Protein AF-A0A2N5C3N3-F1 (afdb_monomer_lite)

Secondary structure (DSSP, 8-state):
--------------------EEEEEEE-SSS-EEEEEEEEEEES-TT--SB---SEE-TTTEEEEEE--GGGGGGGGG--EEEEEEEEETTTTEEEEEEEEE---BTTBSPPPEEEEEEES-TTS---EE--SSTTS-EE----TT-SEEEEEEEEE-SS-EEEEEEEEE--

Foldseek 3Di:
DDDDDPPPDPDDPPPDLQLKEKEKEWAQAPFKWFFFPVAKDKPDDPDQFPDAFDGIQDYRTRMT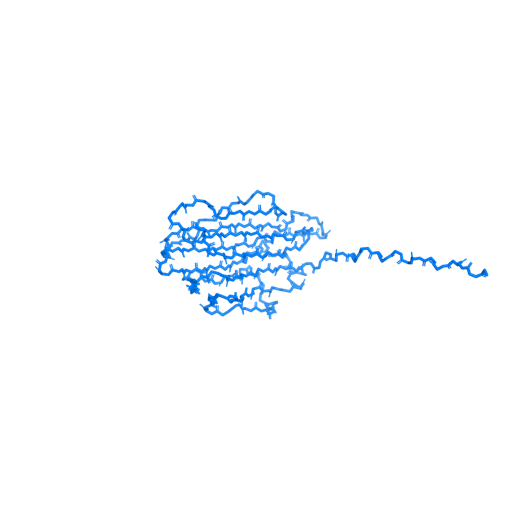MTIRGRPRQVPLPPWKIKIKTWIATPVLLKIKMKIKIQTRDDPLDDAWIAMWIFMDNCRPDDTPTHGQPDRQDKDWDDDDPSDQKTKIWHWDTDSNYIHIYIYIYGDD

Sequence (172 aa):
MDKDQEHGAVAPAALVDSGEIKLTFTNFSSYTFYRDVWGANQQAVLGNLKKSPGNTLEKHGGMQVLDLGQTAFAWFADGAIDVWMTWYCEELRLRLGAKISAPMQVIGIGPRPYWRASWDNLINQEPDWKSPGDPSTQFTFGDRASWKVKVKGKPESWHTALDLVIEITDAE

pLDDT: mean 79.75, std 18.46, range [35.03, 98.06]

Structure (mmCIF, N/CA/C/O backbone):
data_AF-A0A2N5C3N3-F1
#
_entry.id   AF-A0A2N5C3N3-F1
#
loop_
_atom_site.group_PDB
_atom_site.id
_atom_site.type_symbol
_atom_site.label_atom_id
_atom_site.label_alt_id
_atom_site.label_comp_id
_atom_site.label_asym_id
_atom_site.label_entity_id
_atom_site.label_seq_id
_atom_site.pdbx_PDB_ins_code
_atom_site.Cartn_x
_atom_site.Cartn_y
_atom_site.Cartn_z
_atom_site.occupancy
_atom_site.B_iso_or_equiv
_atom_site.auth_seq_id
_atom_site.auth_comp_id
_atom_site.auth_asym_id
_atom_site.auth_atom_id
_atom_site.pdbx_PDB_model_num
ATOM 1 N N . MET A 1 1 ? 53.315 -9.915 23.871 1.00 41.56 1 MET A N 1
ATOM 2 C CA . MET A 1 1 ? 53.092 -8.965 22.765 1.00 41.56 1 MET A CA 1
ATOM 3 C C . MET A 1 1 ? 52.568 -9.816 21.631 1.00 41.56 1 MET A C 1
ATOM 5 O O . MET A 1 1 ? 53.366 -10.426 20.946 1.00 41.56 1 MET A O 1
ATOM 9 N N . ASP A 1 2 ? 51.300 -10.187 21.542 1.00 40.03 2 ASP A N 1
ATOM 10 C CA . ASP A 1 2 ? 50.034 -9.490 21.775 1.00 40.03 2 ASP A CA 1
ATOM 11 C C . ASP A 1 2 ? 49.869 -8.193 20.974 1.00 40.03 2 ASP A C 1
ATOM 13 O O . ASP A 1 2 ? 50.669 -7.271 21.146 1.00 40.03 2 ASP A O 1
ATOM 17 N N . LYS A 1 3 ? 48.775 -8.190 20.196 1.00 40.31 3 LYS A N 1
ATOM 18 C CA . LYS A 1 3 ? 48.224 -7.183 19.270 1.00 40.31 3 LYS A CA 1
ATOM 19 C C . LYS A 1 3 ? 48.851 -7.106 17.873 1.00 40.31 3 LYS A C 1
ATOM 21 O O . LYS A 1 3 ? 49.953 -6.612 17.702 1.00 40.31 3 LYS A O 1
ATOM 26 N N . ASP A 1 4 ? 48.126 -7.632 16.883 1.00 42.75 4 ASP A N 1
ATOM 27 C CA . ASP A 1 4 ? 47.306 -6.779 16.009 1.00 42.75 4 ASP A CA 1
ATOM 28 C C . ASP A 1 4 ? 46.297 -7.635 15.229 1.00 42.75 4 ASP A C 1
ATOM 30 O O . ASP A 1 4 ? 46.593 -8.304 14.242 1.00 42.75 4 ASP A O 1
ATOM 34 N N . GLN A 1 5 ? 45.076 -7.644 15.758 1.00 41.00 5 GLN A N 1
ATOM 35 C CA . GLN A 1 5 ? 43.888 -8.182 15.121 1.00 41.00 5 GLN A CA 1
ATOM 36 C C . GLN A 1 5 ? 43.261 -7.012 14.358 1.00 41.00 5 GLN A C 1
ATOM 38 O O . GLN A 1 5 ? 42.491 -6.236 14.923 1.00 41.00 5 GLN A O 1
ATOM 43 N N . GLU A 1 6 ? 43.653 -6.825 13.097 1.00 38.69 6 GLU A N 1
ATOM 44 C CA . GLU A 1 6 ? 42.998 -5.848 12.231 1.00 38.69 6 GLU A CA 1
ATOM 45 C C . GLU A 1 6 ? 41.570 -6.317 11.956 1.00 38.69 6 GLU A C 1
ATOM 47 O O . GLU A 1 6 ? 41.312 -7.340 11.316 1.00 38.69 6 GLU A O 1
ATOM 52 N N . HIS A 1 7 ? 40.634 -5.550 12.504 1.00 38.59 7 HIS A N 1
ATOM 53 C CA . HIS A 1 7 ? 39.226 -5.598 12.178 1.00 38.59 7 HIS A CA 1
ATOM 54 C C . HIS A 1 7 ? 39.061 -5.427 10.667 1.00 38.59 7 HIS A C 1
ATOM 56 O O . HIS A 1 7 ? 39.122 -4.314 10.147 1.00 38.59 7 HIS A O 1
ATOM 62 N N . GLY A 1 8 ? 38.810 -6.535 9.970 1.00 35.03 8 GLY A N 1
ATOM 63 C CA . GLY A 1 8 ? 38.231 -6.500 8.637 1.00 35.03 8 GLY A CA 1
ATOM 64 C C . GLY A 1 8 ? 36.913 -5.744 8.723 1.00 35.03 8 GLY A C 1
ATOM 65 O O . GLY A 1 8 ? 35.919 -6.269 9.227 1.00 35.03 8 GLY A O 1
ATOM 66 N N . ALA A 1 9 ? 36.928 -4.486 8.288 1.00 37.44 9 ALA A N 1
ATOM 67 C CA . ALA A 1 9 ? 35.727 -3.713 8.059 1.00 37.44 9 ALA A CA 1
ATOM 68 C C . ALA A 1 9 ? 34.844 -4.533 7.117 1.00 37.44 9 ALA A C 1
ATOM 70 O O . ALA A 1 9 ? 35.211 -4.795 5.971 1.00 37.44 9 ALA A O 1
ATOM 71 N N . VAL A 1 10 ? 33.704 -4.994 7.628 1.00 37.06 10 VAL A N 1
ATOM 72 C CA . VAL A 1 10 ? 32.668 -5.607 6.806 1.00 37.06 10 VAL A CA 1
ATOM 73 C C . VAL A 1 10 ? 32.237 -4.516 5.838 1.00 37.06 10 VAL A C 1
ATOM 75 O O . VAL A 1 10 ? 31.621 -3.531 6.247 1.00 37.06 10 VAL A O 1
ATOM 78 N N . ALA A 1 11 ? 32.647 -4.642 4.576 1.00 36.06 11 ALA A N 1
ATOM 79 C CA . ALA A 1 11 ? 32.165 -3.776 3.516 1.00 36.06 11 ALA A CA 1
ATOM 80 C C . ALA A 1 11 ? 30.630 -3.759 3.599 1.00 36.06 11 ALA A C 1
ATOM 82 O O . ALA A 1 11 ? 30.038 -4.837 3.742 1.00 36.06 11 ALA A O 1
ATOM 83 N N . PRO A 1 12 ? 29.971 -2.586 3.558 1.00 39.62 12 PRO A N 1
ATOM 84 C CA . PRO A 1 12 ? 28.521 -2.554 3.464 1.00 39.62 12 PRO A CA 1
ATOM 85 C C . PRO A 1 12 ? 28.154 -3.410 2.258 1.00 39.62 12 PRO A C 1
ATOM 87 O O . PRO A 1 12 ? 28.715 -3.215 1.178 1.00 39.62 12 PRO A O 1
ATOM 90 N N . ALA A 1 13 ? 27.301 -4.415 2.477 1.00 41.41 13 ALA A N 1
ATOM 91 C CA . ALA A 1 13 ? 26.808 -5.269 1.413 1.00 41.41 13 ALA A CA 1
ATOM 92 C C . ALA A 1 13 ? 26.391 -4.352 0.265 1.00 41.41 13 ALA A C 1
ATOM 94 O O . ALA A 1 13 ? 25.531 -3.491 0.449 1.00 41.41 13 ALA A O 1
ATOM 95 N N . ALA A 1 14 ? 27.079 -4.461 -0.871 1.00 41.88 14 ALA A N 1
ATOM 96 C CA . ALA A 1 14 ? 26.712 -3.731 -2.065 1.00 41.88 14 ALA A CA 1
ATOM 97 C C . ALA A 1 14 ? 25.267 -4.135 -2.373 1.00 41.88 14 ALA A C 1
ATOM 99 O O . ALA A 1 14 ? 25.018 -5.267 -2.785 1.00 41.88 14 ALA A O 1
ATOM 100 N N . LEU A 1 15 ? 24.317 -3.254 -2.052 1.00 46.25 15 LEU A N 1
ATOM 101 C CA . LEU A 1 15 ? 22.905 -3.440 -2.346 1.00 46.25 15 LEU A CA 1
ATOM 102 C C . LEU A 1 15 ? 22.803 -3.482 -3.866 1.00 46.25 15 LEU A C 1
ATOM 104 O O . LEU A 1 15 ? 22.973 -2.469 -4.543 1.00 46.25 15 LEU A O 1
ATOM 108 N N . VAL A 1 16 ? 22.665 -4.694 -4.392 1.00 47.06 16 VAL A N 1
ATOM 109 C CA . VAL A 1 16 ? 22.615 -4.951 -5.825 1.00 47.06 16 VAL A CA 1
ATOM 110 C C . VAL A 1 16 ? 21.341 -4.316 -6.364 1.00 47.06 16 VAL A C 1
ATOM 112 O O . VAL A 1 16 ? 20.251 -4.589 -5.867 1.00 47.06 16 VAL A O 1
ATOM 115 N N . ASP A 1 17 ? 21.503 -3.494 -7.399 1.00 57.53 17 ASP A N 1
ATOM 116 C CA . ASP A 1 17 ? 20.449 -3.019 -8.291 1.00 57.53 17 ASP A CA 1
ATOM 117 C C . ASP A 1 17 ? 19.836 -4.237 -9.006 1.00 57.53 17 ASP A C 1
ATOM 119 O O . ASP A 1 17 ? 20.273 -4.651 -10.077 1.00 57.53 17 ASP A O 1
ATOM 123 N N . SER A 1 18 ? 18.931 -4.924 -8.310 1.00 64.12 18 SER A N 1
ATOM 124 C CA . SER A 1 18 ? 18.492 -6.279 -8.644 1.00 64.12 18 SER A CA 1
ATOM 125 C C . SER A 1 18 ? 17.328 -6.320 -9.631 1.00 64.12 18 SER A C 1
ATOM 127 O O . SER A 1 18 ? 16.934 -7.408 -10.049 1.00 64.12 18 SER A O 1
ATOM 129 N N . GLY A 1 19 ? 16.745 -5.169 -9.975 1.00 71.25 19 GLY A N 1
ATOM 130 C CA . GLY A 1 19 ? 15.473 -5.114 -10.687 1.00 71.25 19 GLY A CA 1
ATOM 131 C C . GLY A 1 19 ? 14.334 -5.770 -9.897 1.00 71.25 19 GLY A C 1
ATOM 132 O O . GLY A 1 19 ? 13.446 -6.385 -10.473 1.00 71.25 19 GLY A O 1
ATOM 133 N N . GLU A 1 20 ? 14.364 -5.754 -8.566 1.00 80.94 20 GLU A N 1
ATOM 134 C CA . GLU A 1 20 ? 13.264 -6.301 -7.773 1.00 80.94 20 GLU A CA 1
ATOM 135 C C . GLU A 1 20 ? 12.166 -5.248 -7.589 1.00 80.94 20 GLU A C 1
ATOM 137 O O . GLU A 1 20 ? 12.420 -4.147 -7.099 1.00 80.94 20 GLU A O 1
ATOM 142 N N . ILE A 1 21 ? 10.937 -5.591 -7.990 1.00 86.00 21 ILE A N 1
ATOM 143 C CA . ILE A 1 21 ? 9.730 -4.820 -7.681 1.00 86.00 21 ILE A CA 1
ATOM 144 C C . ILE A 1 21 ? 8.890 -5.624 -6.705 1.00 86.00 21 ILE A C 1
ATOM 146 O O . ILE A 1 21 ? 8.368 -6.695 -7.040 1.00 86.00 21 ILE A O 1
ATOM 150 N N . LYS A 1 22 ? 8.750 -5.082 -5.498 1.00 89.75 22 LYS A N 1
ATOM 151 C CA . LYS A 1 22 ? 8.099 -5.772 -4.396 1.00 89.75 22 LYS A CA 1
ATOM 152 C C . LYS A 1 22 ? 7.242 -4.822 -3.583 1.00 89.75 22 LYS A C 1
ATOM 154 O O . LYS A 1 22 ? 7.615 -3.689 -3.298 1.00 89.75 22 LYS A O 1
ATOM 159 N N . LEU A 1 23 ? 6.062 -5.308 -3.226 1.00 92.94 23 LEU A N 1
ATOM 160 C CA . LEU A 1 23 ? 5.083 -4.592 -2.431 1.00 92.94 23 LEU A CA 1
ATOM 161 C C . LEU A 1 23 ? 4.618 -5.487 -1.287 1.00 92.94 23 LEU A C 1
ATOM 163 O O . LEU A 1 23 ? 3.954 -6.503 -1.502 1.00 92.94 23 LEU A O 1
ATOM 167 N N . THR A 1 24 ? 4.946 -5.088 -0.067 1.00 95.62 24 THR A N 1
ATOM 168 C CA . THR A 1 24 ? 4.580 -5.784 1.164 1.00 95.62 24 THR A CA 1
ATOM 169 C C . THR A 1 24 ? 3.580 -4.947 1.945 1.00 95.62 24 THR A C 1
ATOM 171 O O . THR A 1 24 ? 3.819 -3.775 2.201 1.00 95.62 24 THR A O 1
ATOM 174 N N . PHE A 1 25 ? 2.473 -5.548 2.362 1.00 97.12 25 PHE A N 1
ATOM 175 C CA . PHE A 1 25 ? 1.579 -4.989 3.370 1.00 97.12 25 PHE A CA 1
ATOM 176 C C . PHE A 1 25 ? 1.723 -5.781 4.661 1.00 97.12 25 PHE A C 1
ATOM 178 O O . PHE A 1 25 ? 1.592 -7.007 4.644 1.00 97.12 25 PHE A O 1
ATOM 185 N N . THR A 1 26 ? 1.919 -5.074 5.768 1.00 98.00 26 THR A N 1
ATOM 186 C CA . THR A 1 26 ? 1.970 -5.641 7.115 1.00 98.00 26 THR A CA 1
ATOM 187 C C . THR A 1 26 ? 0.941 -4.943 7.989 1.00 98.00 26 THR A C 1
ATOM 189 O O . THR A 1 26 ? 0.947 -3.719 8.132 1.00 98.00 26 THR A O 1
ATOM 192 N N . ASN A 1 27 ? 0.042 -5.723 8.576 1.00 98.00 27 ASN A N 1
ATOM 193 C CA . ASN A 1 27 ? -1.070 -5.216 9.358 1.00 98.00 27 ASN A CA 1
ATOM 194 C C . ASN A 1 27 ? -0.912 -5.560 10.834 1.00 98.00 27 ASN A C 1
ATOM 196 O O . ASN A 1 27 ? -1.235 -6.662 11.263 1.00 98.00 27 ASN A O 1
ATOM 200 N N . PHE A 1 28 ? -0.452 -4.591 11.615 1.00 97.88 28 PHE A N 1
ATOM 201 C CA . PHE A 1 28 ? -0.371 -4.668 13.071 1.00 97.88 28 PHE A CA 1
ATOM 202 C C . PHE A 1 28 ? -1.630 -4.140 13.768 1.00 97.88 28 PHE A C 1
ATOM 204 O O . PHE A 1 28 ? -1.715 -4.223 14.991 1.00 97.88 28 PHE A O 1
ATOM 211 N N . SER A 1 29 ? -2.593 -3.593 13.021 1.00 97.25 29 SER A N 1
ATOM 212 C CA . SER A 1 29 ? -3.836 -3.070 13.587 1.00 97.25 29 SER A CA 1
ATOM 213 C C . SER A 1 29 ? -4.777 -4.179 14.056 1.00 97.25 29 SER A C 1
ATOM 215 O O . SER A 1 29 ? -4.603 -5.364 13.746 1.00 97.25 29 SER A O 1
ATOM 217 N N . SER A 1 30 ? -5.810 -3.769 14.782 1.00 97.12 30 SER A N 1
ATOM 218 C CA . SER A 1 30 ? -6.909 -4.614 15.248 1.00 97.12 30 SER A CA 1
ATOM 219 C C . SER A 1 30 ? -7.941 -4.971 14.167 1.00 97.12 30 SER A C 1
ATOM 221 O O . SER A 1 30 ? -8.826 -5.795 14.415 1.00 97.12 30 SER A O 1
ATOM 223 N N . TYR A 1 31 ? -7.809 -4.417 12.959 1.00 96.88 31 TYR A N 1
ATOM 224 C CA . TYR A 1 31 ? -8.782 -4.557 11.876 1.00 96.88 31 TYR A CA 1
ATOM 225 C C . TYR A 1 31 ? -8.305 -5.525 10.806 1.00 96.88 31 TYR A C 1
ATOM 227 O O . TYR A 1 31 ? -7.137 -5.528 10.431 1.00 96.88 31 TYR A O 1
ATOM 235 N N . THR A 1 32 ? -9.221 -6.334 10.280 1.00 97.56 32 THR A N 1
ATOM 236 C CA . THR A 1 32 ? -8.934 -7.179 9.114 1.00 97.56 32 THR A CA 1
ATOM 237 C C . THR A 1 32 ? -9.244 -6.402 7.844 1.00 97.56 32 THR A C 1
ATOM 239 O O . THR A 1 32 ? -10.257 -5.701 7.770 1.00 97.56 32 THR A O 1
ATOM 242 N N . PHE A 1 33 ? -8.377 -6.535 6.844 1.00 96.50 33 PHE A N 1
ATOM 243 C CA . PHE A 1 33 ? -8.609 -5.963 5.528 1.00 96.50 33 PHE A CA 1
ATOM 244 C C . PHE A 1 33 ? -8.798 -7.076 4.506 1.00 96.50 33 PHE A C 1
ATOM 246 O O . PHE A 1 33 ? -8.066 -8.066 4.491 1.00 96.50 33 PHE A O 1
ATOM 253 N N . TYR A 1 34 ? -9.758 -6.885 3.615 1.00 95.19 34 TYR A N 1
ATOM 254 C CA . TYR A 1 34 ? -10.044 -7.788 2.512 1.00 95.19 34 TYR A CA 1
ATOM 255 C C . TYR A 1 34 ? -9.583 -7.158 1.213 1.00 95.19 34 TYR A C 1
ATOM 257 O O . TYR A 1 34 ? -9.561 -5.937 1.076 1.00 95.19 34 TYR A O 1
ATOM 265 N N . ARG A 1 35 ? -9.188 -7.977 0.250 1.00 91.00 35 ARG A N 1
ATOM 266 C CA . ARG A 1 35 ? -8.834 -7.485 -1.077 1.00 91.00 35 ARG A CA 1
ATOM 267 C C . ARG A 1 35 ? -10.026 -6.743 -1.696 1.00 91.00 35 ARG A C 1
ATOM 269 O O . ARG A 1 35 ? -11.128 -7.283 -1.732 1.00 91.00 35 ARG A O 1
ATOM 276 N N . ASP A 1 36 ? -9.789 -5.522 -2.169 1.00 85.25 36 ASP A N 1
ATOM 277 C CA . ASP A 1 36 ? -10.811 -4.699 -2.835 1.00 85.25 36 ASP A CA 1
ATOM 278 C C . ASP A 1 36 ? -11.143 -5.242 -4.244 1.00 85.25 36 ASP A C 1
ATOM 280 O O . ASP A 1 36 ? -10.421 -6.083 -4.783 1.00 85.25 36 ASP A O 1
ATOM 284 N N . VAL A 1 37 ? -12.215 -4.752 -4.875 1.00 81.06 37 VAL A N 1
ATOM 285 C CA . VAL A 1 37 ? -12.630 -5.122 -6.244 1.00 81.06 37 VAL A CA 1
ATOM 286 C C . VAL A 1 37 ? -11.598 -4.727 -7.305 1.00 81.06 37 VAL A C 1
ATOM 288 O O . VAL A 1 37 ? -11.475 -5.407 -8.321 1.00 81.06 37 VAL A O 1
ATOM 291 N N . TRP A 1 38 ? -10.808 -3.678 -7.049 1.00 79.44 38 TRP A N 1
ATOM 292 C CA . TRP A 1 38 ? -9.637 -3.314 -7.862 1.00 79.44 38 TRP A CA 1
ATOM 293 C C . TRP A 1 38 ? -8.416 -4.198 -7.595 1.00 79.44 38 TRP A C 1
ATOM 295 O O . TRP A 1 38 ? -7.444 -4.165 -8.355 1.00 79.44 38 TRP A O 1
ATOM 305 N N . GLY A 1 39 ? -8.501 -4.999 -6.533 1.00 72.50 39 GLY A N 1
ATOM 306 C CA . GLY A 1 39 ? -7.644 -6.107 -6.168 1.00 72.50 39 GLY A CA 1
ATOM 307 C C . GLY A 1 39 ? -6.159 -5.887 -6.395 1.00 72.50 39 GLY A C 1
ATOM 308 O O . GLY A 1 39 ? -5.583 -4.864 -6.012 1.00 72.50 39 GLY A O 1
ATOM 309 N N . ALA A 1 40 ? -5.554 -6.916 -6.979 1.00 69.81 40 ALA A N 1
ATOM 310 C CA . ALA A 1 40 ? -4.183 -6.922 -7.442 1.00 69.81 40 ALA A CA 1
ATOM 311 C C . ALA A 1 40 ? -4.192 -6.846 -8.967 1.00 69.81 40 ALA A C 1
ATOM 313 O O . ALA A 1 40 ? -4.848 -7.674 -9.600 1.00 69.81 40 ALA A O 1
ATOM 314 N N . ASN A 1 41 ? -3.449 -5.919 -9.562 1.00 70.06 41 ASN A N 1
ATOM 315 C CA . ASN A 1 41 ? -3.212 -5.934 -11.003 1.00 70.06 41 ASN A CA 1
ATOM 316 C C . ASN A 1 41 ? -1.714 -5.898 -11.283 1.00 70.06 41 ASN A C 1
ATOM 318 O O . ASN A 1 41 ? -0.921 -5.345 -10.516 1.00 70.06 41 ASN A O 1
ATOM 322 N N . GLN A 1 42 ? -1.373 -6.540 -12.389 1.00 64.50 42 GLN A N 1
ATOM 323 C CA . GLN A 1 42 ? -0.045 -6.716 -12.934 1.00 64.50 42 GLN A CA 1
ATOM 324 C C . GLN A 1 42 ? -0.185 -6.452 -14.434 1.00 64.50 42 GLN A C 1
ATOM 326 O O . GLN A 1 42 ? -0.403 -7.375 -15.223 1.00 64.50 42 GLN A O 1
ATOM 331 N N . GLN A 1 43 ? -0.159 -5.183 -14.839 1.00 58.91 43 GLN A N 1
ATOM 332 C CA . GLN A 1 43 ? -0.142 -4.864 -16.262 1.00 58.91 43 GLN A CA 1
ATOM 333 C C . GLN A 1 43 ? 1.275 -5.123 -16.782 1.00 58.91 43 GLN A C 1
ATOM 335 O O . GLN A 1 43 ? 2.176 -4.338 -16.512 1.00 58.91 43 GLN A O 1
ATOM 340 N N . ALA A 1 44 ? 1.420 -6.245 -17.504 1.00 47.75 44 ALA A N 1
ATOM 341 C CA . ALA A 1 44 ? 2.636 -6.786 -18.129 1.00 47.75 44 ALA A CA 1
ATOM 342 C C . ALA A 1 44 ? 3.731 -7.155 -17.105 1.00 47.75 44 ALA A C 1
ATOM 344 O O . ALA A 1 44 ? 4.266 -6.320 -16.398 1.00 47.75 44 ALA A O 1
ATOM 345 N N . VAL A 1 45 ? 4.088 -8.418 -16.892 1.00 49.47 45 VAL A N 1
ATOM 346 C CA . VAL A 1 45 ? 4.710 -9.325 -17.860 1.00 49.47 45 VAL A CA 1
ATOM 347 C C . VAL A 1 45 ? 4.240 -10.750 -17.555 1.00 49.47 45 VAL A C 1
ATOM 349 O O . VAL A 1 45 ? 4.377 -11.232 -16.429 1.00 49.47 45 VAL A O 1
ATOM 352 N N . LEU A 1 46 ? 3.690 -11.428 -18.566 1.00 46.75 46 LEU A N 1
ATOM 353 C CA . LEU A 1 46 ? 3.377 -12.860 -18.548 1.00 46.75 46 LEU A CA 1
ATOM 354 C C . LEU A 1 46 ? 4.627 -13.662 -18.127 1.00 46.75 46 LEU A C 1
ATOM 356 O O . LEU A 1 46 ? 5.485 -13.932 -18.960 1.00 46.75 46 LEU A O 1
ATOM 360 N N . GLY A 1 47 ? 4.739 -14.043 -16.848 1.00 51.56 47 GLY A N 1
ATOM 361 C CA . GLY A 1 47 ? 5.648 -15.118 -16.422 1.00 51.56 47 GLY A CA 1
ATOM 362 C C . GLY A 1 47 ? 6.495 -14.923 -15.159 1.00 51.56 47 GLY A C 1
ATOM 363 O O . GLY A 1 47 ? 7.046 -15.914 -14.696 1.00 51.56 47 GLY A O 1
ATOM 364 N N . ASN A 1 48 ? 6.592 -13.726 -14.563 1.00 61.66 48 ASN A N 1
ATOM 365 C CA . ASN A 1 48 ? 7.592 -13.476 -13.499 1.00 61.66 48 ASN A CA 1
ATOM 366 C C . ASN A 1 48 ? 7.033 -13.280 -12.079 1.00 61.66 48 ASN A C 1
ATOM 368 O O . ASN A 1 48 ? 7.774 -12.940 -11.163 1.00 61.66 48 ASN A O 1
ATOM 372 N N . LEU A 1 49 ? 5.745 -13.535 -11.848 1.00 69.62 49 LEU A N 1
ATOM 373 C CA . LEU A 1 49 ? 5.167 -13.436 -10.509 1.00 69.62 49 LEU A CA 1
ATOM 374 C C . LEU A 1 49 ? 5.763 -14.500 -9.572 1.00 69.62 49 LEU A C 1
ATOM 376 O O . LEU A 1 49 ? 5.405 -15.675 -9.650 1.00 69.62 49 LEU A O 1
ATOM 380 N N . LYS A 1 50 ? 6.633 -14.085 -8.648 1.00 75.56 50 LYS A N 1
ATOM 381 C CA . LYS A 1 50 ? 7.174 -14.964 -7.603 1.00 75.56 50 LYS A CA 1
ATOM 382 C C . LYS A 1 50 ? 6.150 -15.224 -6.510 1.00 75.56 50 LYS A C 1
ATOM 384 O O . LYS A 1 50 ? 6.058 -16.338 -5.996 1.00 75.56 50 LYS A O 1
ATOM 389 N N . LYS A 1 51 ? 5.381 -14.196 -6.140 1.00 80.62 51 LYS A N 1
ATOM 390 C CA . LYS A 1 51 ? 4.370 -14.300 -5.088 1.00 80.62 51 LYS A CA 1
ATOM 391 C C . LYS A 1 51 ? 3.188 -13.384 -5.363 1.00 80.62 51 LYS A C 1
ATOM 393 O O . LYS A 1 51 ? 3.343 -12.172 -5.482 1.00 80.62 51 LYS A O 1
ATOM 398 N N . SER A 1 52 ? 2.002 -13.985 -5.416 1.00 81.88 52 SER A N 1
ATOM 399 C CA . SER A 1 52 ? 0.734 -13.266 -5.329 1.00 81.88 52 SER A CA 1
ATOM 400 C C . SER A 1 52 ? 0.281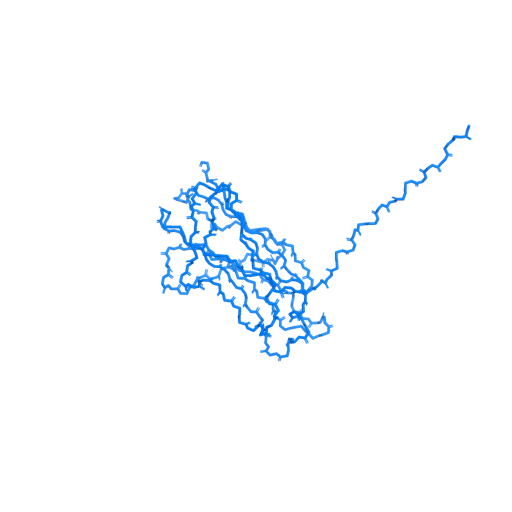 -13.234 -3.872 1.00 81.88 52 SER A C 1
ATOM 402 O O . SER A 1 52 ? 0.339 -14.272 -3.206 1.00 81.88 52 SER A O 1
ATOM 404 N N . PRO A 1 53 ? -0.256 -12.115 -3.377 1.00 85.56 53 PRO A N 1
ATOM 405 C CA . PRO A 1 53 ? -0.893 -12.110 -2.072 1.00 85.56 53 PRO A CA 1
ATOM 406 C C . PRO A 1 53 ? -2.210 -12.899 -2.100 1.00 85.56 53 PRO A C 1
ATOM 408 O O . PRO A 1 53 ? -2.754 -13.201 -3.173 1.00 85.56 53 PRO A O 1
ATOM 411 N N . GLY A 1 54 ? -2.741 -13.202 -0.917 1.00 89.06 54 GLY A N 1
ATOM 412 C CA . GLY A 1 54 ? -4.066 -13.793 -0.706 1.00 89.06 54 GLY A CA 1
ATOM 413 C C . GLY A 1 54 ? -5.188 -12.753 -0.596 1.00 89.06 54 GLY A C 1
ATOM 414 O O . GLY A 1 54 ? -4.964 -11.553 -0.752 1.00 89.06 54 GLY A O 1
ATOM 415 N N . ASN A 1 55 ? -6.408 -13.211 -0.315 1.00 93.06 55 ASN A N 1
ATOM 416 C CA . ASN A 1 55 ? -7.603 -12.352 -0.281 1.00 93.06 55 ASN A CA 1
ATOM 417 C C . ASN A 1 55 ? -7.781 -11.564 1.024 1.00 93.06 55 ASN A C 1
ATOM 419 O O . ASN A 1 55 ? -8.608 -10.656 1.066 1.00 93.06 55 ASN A O 1
ATOM 423 N N . THR A 1 56 ? -7.004 -11.884 2.058 1.00 96.00 56 THR A N 1
ATOM 424 C CA . THR A 1 56 ? -7.139 -11.285 3.387 1.00 96.00 56 THR A CA 1
ATOM 425 C C . THR A 1 56 ? -5.781 -10.847 3.916 1.00 96.00 56 THR A C 1
ATOM 427 O O . THR A 1 56 ? -4.787 -11.571 3.813 1.00 96.00 56 THR A O 1
ATOM 430 N N . LEU A 1 57 ? -5.749 -9.658 4.503 1.00 96.69 57 LEU A N 1
ATOM 431 C CA . LEU A 1 57 ? -4.651 -9.133 5.294 1.00 96.69 57 LEU A CA 1
ATOM 432 C C . LEU A 1 57 ? -5.095 -9.146 6.761 1.00 96.69 57 LEU A C 1
ATOM 434 O O . LEU A 1 57 ? -5.771 -8.232 7.243 1.00 96.69 57 LEU A O 1
ATOM 438 N N . GLU A 1 58 ? -4.748 -10.242 7.434 1.00 98.06 58 GLU A N 1
ATOM 439 C CA . GLU A 1 58 ? -5.149 -10.528 8.813 1.00 98.06 58 GLU A CA 1
ATOM 440 C C . GLU A 1 58 ? -4.669 -9.447 9.788 1.00 98.06 58 GLU A C 1
ATOM 442 O O . GLU A 1 58 ? -3.602 -8.855 9.619 1.00 98.06 58 GLU A O 1
ATOM 447 N N . LYS A 1 59 ? -5.466 -9.198 10.825 1.00 97.25 59 LYS A N 1
ATOM 448 C CA . LYS A 1 59 ? -5.104 -8.318 11.944 1.00 97.25 59 LYS A CA 1
ATOM 449 C C . LYS A 1 59 ? -3.952 -8.884 12.783 1.00 97.25 59 LYS A C 1
ATOM 451 O O . LYS A 1 59 ? -3.660 -10.077 12.723 1.00 97.25 59 LYS A O 1
ATOM 456 N N . HIS A 1 60 ? -3.341 -8.042 13.617 1.00 96.12 60 HIS A N 1
ATOM 457 C CA . HIS A 1 60 ? -2.328 -8.433 14.613 1.00 96.12 60 HIS A CA 1
ATOM 458 C C . HIS A 1 60 ? -1.083 -9.156 14.058 1.00 96.12 60 HIS A C 1
ATOM 460 O O . HIS A 1 60 ? -0.526 -10.042 14.702 1.00 96.12 60 HIS A O 1
ATOM 466 N N . GLY A 1 61 ? -0.619 -8.755 12.877 1.00 92.44 61 GLY A N 1
ATOM 467 C CA . GLY A 1 61 ? 0.631 -9.218 12.272 1.00 92.44 61 GLY A CA 1
ATOM 468 C C . GLY A 1 61 ? 0.465 -9.934 10.933 1.00 92.44 61 GLY A C 1
ATOM 469 O O . GLY A 1 61 ? 1.420 -10.554 10.466 1.00 92.44 61 GLY A O 1
ATOM 470 N N . GLY A 1 62 ? -0.711 -9.871 10.299 1.00 95.88 62 GLY A N 1
ATOM 471 C CA . GLY A 1 62 ? -0.888 -10.411 8.954 1.00 95.88 62 GLY A CA 1
ATOM 472 C C . GLY A 1 62 ? 0.039 -9.723 7.954 1.00 95.88 62 GLY A C 1
ATOM 473 O O . GLY A 1 62 ? 0.214 -8.505 7.985 1.00 95.88 62 GLY A O 1
ATOM 474 N N . MET A 1 63 ? 0.627 -10.510 7.052 1.00 97.25 63 MET A N 1
ATOM 475 C CA . MET A 1 63 ? 1.551 -10.020 6.032 1.00 97.25 63 MET A CA 1
ATOM 476 C C . MET A 1 63 ? 1.170 -10.566 4.660 1.00 97.25 63 MET A C 1
ATOM 478 O O . MET A 1 63 ? 0.973 -11.770 4.486 1.00 97.25 63 MET A O 1
ATOM 482 N N . GLN A 1 64 ? 1.111 -9.680 3.671 1.00 95.69 64 GLN A N 1
ATOM 483 C CA . GLN A 1 64 ? 0.812 -10.016 2.285 1.00 95.69 64 GLN A CA 1
ATOM 484 C C . GLN A 1 64 ? 1.848 -9.383 1.366 1.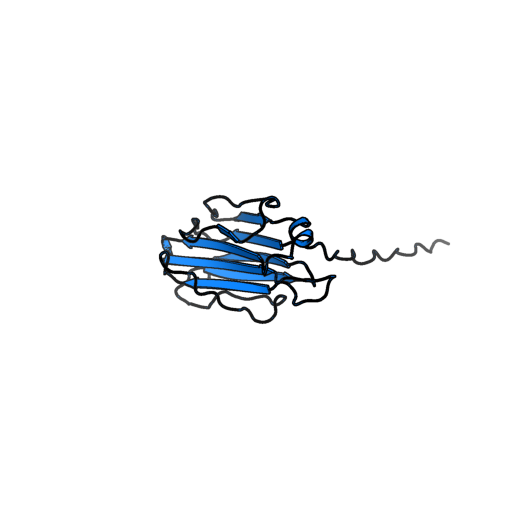00 95.69 64 GLN A C 1
ATOM 486 O O . GLN A 1 64 ? 2.203 -8.221 1.531 1.00 95.69 64 GLN A O 1
ATOM 491 N N . VAL A 1 65 ? 2.346 -10.162 0.407 1.00 92.38 65 VAL A N 1
ATOM 492 C CA . VAL A 1 65 ? 3.451 -9.756 -0.469 1.00 92.38 65 VAL A CA 1
ATOM 493 C C . VAL A 1 65 ? 3.051 -9.978 -1.916 1.00 92.38 65 VAL A C 1
ATOM 495 O O . VAL A 1 65 ? 2.582 -11.061 -2.270 1.00 92.38 65 VAL A O 1
ATOM 498 N N . LEU A 1 66 ? 3.275 -8.955 -2.729 1.00 89.06 66 LEU A N 1
ATOM 499 C CA . LEU A 1 66 ? 3.270 -9.005 -4.179 1.00 89.06 66 LEU A CA 1
ATOM 500 C C . LEU A 1 66 ? 4.712 -8.827 -4.662 1.00 89.06 66 LEU A C 1
ATOM 502 O O . LEU A 1 66 ? 5.310 -7.782 -4.426 1.00 89.06 66 LEU A O 1
ATOM 506 N N . ASP A 1 67 ? 5.269 -9.859 -5.289 1.00 87.38 67 ASP A N 1
ATOM 507 C CA . ASP A 1 67 ? 6.678 -9.917 -5.701 1.00 87.38 67 ASP A CA 1
ATOM 508 C C . ASP A 1 67 ? 6.774 -10.345 -7.171 1.00 87.38 67 ASP A C 1
ATOM 510 O O . ASP A 1 67 ? 6.369 -11.458 -7.527 1.00 87.38 67 ASP A O 1
ATOM 514 N N . LEU A 1 68 ? 7.296 -9.451 -8.016 1.00 78.31 68 LEU A N 1
ATOM 515 C CA . LEU A 1 68 ? 7.517 -9.690 -9.446 1.00 78.31 68 LEU A CA 1
ATOM 516 C C . LEU A 1 68 ? 8.903 -10.266 -9.784 1.00 78.31 68 LEU A C 1
ATOM 518 O O . LEU A 1 68 ? 9.184 -10.550 -10.949 1.00 78.31 68 LEU A O 1
ATOM 522 N N . GLY A 1 69 ? 9.786 -10.426 -8.801 1.00 70.88 69 GLY A N 1
ATOM 523 C CA . GLY A 1 69 ? 11.146 -10.904 -9.007 1.00 70.88 69 GLY A CA 1
ATOM 524 C C . GLY A 1 69 ? 12.035 -9.997 -9.867 1.00 70.88 69 GLY A C 1
ATOM 525 O O . GLY A 1 69 ? 11.635 -8.937 -10.331 1.00 70.88 69 GLY A O 1
ATOM 526 N N . GLN A 1 70 ? 13.274 -10.454 -10.077 1.00 62.97 70 GLN A N 1
ATOM 527 C CA . GLN A 1 70 ? 14.341 -9.713 -10.772 1.00 62.97 70 GLN A CA 1
ATOM 528 C C . GLN A 1 70 ? 14.187 -9.712 -12.305 1.00 62.97 70 GLN A C 1
ATOM 530 O O . GLN A 1 70 ? 14.686 -8.838 -13.008 1.00 62.97 70 GLN A O 1
ATOM 535 N N . THR A 1 71 ? 13.502 -10.715 -12.861 1.00 55.84 71 THR A N 1
ATOM 536 C CA . THR A 1 71 ? 13.475 -10.967 -14.313 1.00 55.84 71 THR A CA 1
ATOM 537 C C . THR A 1 71 ? 12.456 -10.109 -15.065 1.00 55.84 71 THR A C 1
ATOM 539 O O . THR A 1 71 ? 12.415 -10.149 -16.295 1.00 55.84 71 THR A O 1
ATOM 542 N N . ALA A 1 72 ? 11.668 -9.292 -14.356 1.00 54.28 72 ALA A N 1
ATOM 543 C CA . ALA A 1 72 ? 10.764 -8.320 -14.968 1.00 54.28 72 ALA A CA 1
ATOM 544 C C . ALA A 1 72 ? 11.508 -7.318 -15.879 1.00 54.28 72 ALA A C 1
ATOM 546 O O . ALA A 1 72 ? 10.920 -6.805 -16.827 1.00 54.28 72 ALA A O 1
ATOM 547 N N . PHE A 1 73 ? 12.815 -7.111 -15.657 1.00 55.38 73 PHE A N 1
ATOM 548 C CA . PHE A 1 73 ? 13.609 -6.082 -16.334 1.00 55.38 73 PHE A CA 1
ATOM 549 C C . PHE A 1 73 ? 14.165 -6.461 -17.706 1.00 55.38 73 PHE A C 1
ATOM 551 O O . PHE A 1 73 ? 14.475 -5.577 -18.501 1.00 55.38 73 PHE A O 1
ATOM 558 N N . ALA A 1 74 ? 14.249 -7.751 -18.040 1.00 52.53 74 ALA A N 1
ATOM 559 C CA . ALA A 1 74 ? 14.807 -8.176 -19.328 1.00 52.53 74 ALA A CA 1
ATOM 560 C C . ALA A 1 74 ? 13.883 -7.882 -20.535 1.00 52.53 74 ALA A C 1
ATOM 562 O O . ALA A 1 74 ? 14.293 -8.086 -21.675 1.00 52.53 74 ALA A O 1
ATOM 563 N N . TRP A 1 75 ? 12.656 -7.397 -20.300 1.00 48.81 75 TRP A N 1
ATOM 564 C CA . TRP A 1 75 ? 11.577 -7.353 -21.297 1.00 48.81 75 TRP A CA 1
ATOM 565 C C . TRP A 1 75 ? 10.931 -5.973 -21.473 1.00 48.81 75 TRP A C 1
ATOM 567 O O . TRP A 1 75 ? 9.874 -5.885 -22.088 1.00 48.81 75 TRP A O 1
ATOM 577 N N . PHE A 1 76 ? 11.539 -4.889 -20.975 1.00 53.44 76 PHE A N 1
ATOM 578 C CA . PHE A 1 76 ? 10.960 -3.531 -20.978 1.00 53.44 76 PHE A CA 1
ATOM 579 C C . PHE A 1 76 ? 10.677 -2.905 -22.363 1.00 53.44 76 PHE A C 1
ATOM 581 O O . PHE A 1 76 ? 10.460 -1.707 -22.446 1.00 53.44 76 PHE A O 1
ATOM 588 N N . ALA A 1 77 ? 10.621 -3.673 -23.450 1.00 50.56 77 ALA A N 1
ATOM 589 C CA . ALA A 1 77 ? 10.301 -3.180 -24.787 1.00 50.56 77 ALA A CA 1
ATOM 590 C C . ALA A 1 77 ? 8.841 -2.695 -24.964 1.00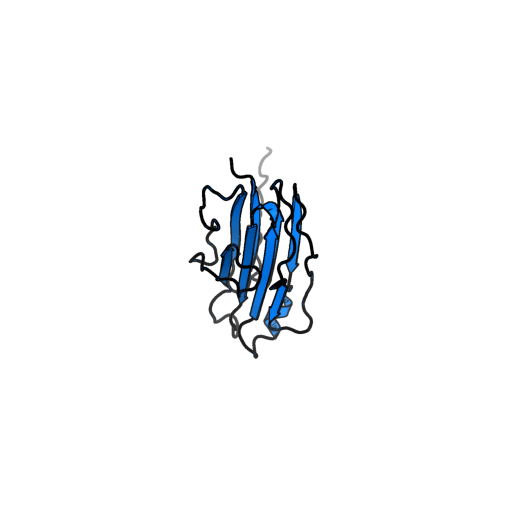 50.56 77 ALA A C 1
ATOM 592 O O . ALA A 1 77 ? 8.597 -1.902 -25.870 1.00 50.56 77 ALA A O 1
ATOM 593 N N . ASP A 1 78 ? 7.895 -3.108 -24.104 1.00 54.09 78 ASP A N 1
ATOM 594 C CA . ASP A 1 78 ? 6.445 -2.914 -24.332 1.00 54.09 78 ASP A CA 1
ATOM 595 C C . ASP A 1 78 ? 5.763 -1.828 -23.464 1.00 54.09 78 ASP A C 1
ATOM 597 O O . ASP A 1 78 ? 4.550 -1.634 -23.557 1.00 54.09 78 ASP A O 1
ATOM 601 N N . GLY A 1 79 ? 6.512 -1.071 -22.650 1.00 61.16 79 GLY A N 1
ATOM 602 C CA . GLY A 1 79 ? 5.987 0.075 -21.887 1.00 61.16 79 GLY A CA 1
ATOM 603 C C . GLY A 1 79 ? 6.242 0.025 -20.378 1.00 61.16 79 GLY A C 1
ATOM 604 O O . GLY A 1 79 ? 6.982 -0.819 -19.879 1.00 61.16 79 GLY A O 1
ATOM 605 N N . ALA A 1 80 ? 5.670 0.988 -19.643 1.00 67.38 80 ALA A N 1
ATOM 606 C CA . ALA A 1 80 ? 5.781 1.043 -18.185 1.00 67.38 80 ALA A CA 1
ATOM 607 C C . ALA A 1 80 ? 4.975 -0.091 -17.534 1.00 67.38 80 ALA A C 1
ATOM 609 O O . ALA A 1 80 ? 3.825 -0.325 -17.904 1.00 67.38 80 ALA A O 1
ATOM 610 N N . ILE A 1 81 ? 5.571 -0.753 -16.546 1.00 77.31 81 ILE A N 1
ATOM 611 C CA . ILE A 1 81 ? 4.924 -1.800 -15.759 1.00 77.31 81 ILE A CA 1
ATOM 612 C C . ILE A 1 81 ? 4.247 -1.157 -14.558 1.00 77.31 81 ILE A C 1
ATOM 614 O O . ILE A 1 81 ? 4.883 -0.439 -13.785 1.00 77.31 81 ILE A O 1
ATOM 618 N N . ASP A 1 82 ? 2.968 -1.469 -14.384 1.00 83.19 82 ASP A N 1
ATOM 619 C CA . ASP A 1 82 ? 2.179 -1.038 -13.241 1.00 83.19 82 ASP A CA 1
ATOM 620 C C . ASP A 1 82 ? 1.751 -2.246 -12.408 1.00 83.19 82 ASP A C 1
ATOM 622 O O . ASP A 1 82 ? 1.125 -3.193 -12.894 1.00 83.19 82 ASP A O 1
ATOM 626 N N . VAL A 1 83 ? 2.062 -2.174 -11.118 1.00 86.38 83 VAL A N 1
ATOM 627 C CA . VAL A 1 83 ? 1.766 -3.208 -10.130 1.00 86.38 83 VAL A CA 1
ATOM 628 C C . VAL A 1 83 ? 1.057 -2.557 -8.973 1.00 86.38 83 VAL A C 1
ATOM 630 O O . VAL A 1 83 ? 1.572 -1.598 -8.405 1.00 86.38 83 VAL A O 1
ATOM 633 N N . TRP A 1 84 ? -0.101 -3.067 -8.578 1.00 90.44 84 TRP A N 1
ATOM 634 C CA . TRP A 1 84 ? -0.783 -2.513 -7.415 1.00 90.44 84 TRP A CA 1
ATOM 635 C C . TRP A 1 84 ? -1.496 -3.551 -6.576 1.00 90.44 84 TRP A C 1
ATOM 637 O O . TRP A 1 84 ? -1.817 -4.649 -7.031 1.00 90.44 84 TRP A O 1
ATOM 647 N N . MET A 1 85 ? -1.745 -3.158 -5.331 1.00 91.56 85 MET A N 1
ATOM 648 C CA . MET A 1 85 ? -2.563 -3.877 -4.369 1.00 91.56 85 MET A CA 1
ATOM 649 C C . MET A 1 85 ? -3.509 -2.907 -3.685 1.00 91.56 85 MET A C 1
ATOM 651 O O . MET A 1 85 ? -3.094 -1.818 -3.282 1.00 91.56 85 MET A O 1
ATOM 655 N N . THR A 1 86 ? -4.754 -3.334 -3.511 1.00 94.19 86 THR A N 1
ATOM 656 C CA . THR A 1 86 ? -5.778 -2.597 -2.773 1.00 94.19 86 THR A CA 1
ATOM 657 C C . THR A 1 86 ? -6.446 -3.485 -1.725 1.00 94.19 86 THR A C 1
ATOM 659 O O . THR A 1 86 ? -6.697 -4.674 -1.936 1.00 94.19 86 THR A O 1
ATOM 662 N N . TRP A 1 87 ? -6.717 -2.882 -0.576 1.00 95.19 87 TRP A N 1
ATOM 663 C CA . TRP A 1 87 ? -7.257 -3.483 0.634 1.00 95.19 87 TRP A CA 1
ATOM 664 C C . TRP A 1 87 ? -8.419 -2.634 1.127 1.00 95.19 87 TRP A C 1
ATOM 666 O O . TRP A 1 87 ? -8.331 -1.411 1.119 1.00 95.19 87 TRP A O 1
ATOM 676 N N . TYR A 1 88 ? -9.482 -3.262 1.603 1.00 95.00 88 TYR A N 1
ATOM 677 C CA . TYR A 1 88 ? -10.653 -2.601 2.148 1.00 95.00 88 TYR A CA 1
ATOM 678 C C . TYR A 1 88 ? -10.994 -3.164 3.524 1.00 95.00 88 TYR A C 1
ATOM 680 O O . TYR A 1 88 ? -11.079 -4.377 3.715 1.00 95.00 88 TYR A O 1
ATOM 688 N N . CYS A 1 89 ? -11.206 -2.274 4.487 1.00 94.50 89 CYS A N 1
ATOM 689 C CA . CYS A 1 89 ? -11.768 -2.609 5.785 1.00 94.50 89 CYS A CA 1
ATOM 690 C C . CYS A 1 89 ? -13.198 -2.071 5.859 1.00 94.50 89 CYS A C 1
ATOM 692 O O . CYS A 1 89 ? -13.412 -0.856 5.839 1.00 94.50 89 CYS A O 1
ATOM 694 N N . GLU A 1 90 ? -14.170 -2.975 5.968 1.00 92.50 90 GLU A N 1
ATOM 695 C CA . GLU A 1 90 ? -15.589 -2.621 6.056 1.00 92.50 90 GLU A CA 1
ATOM 696 C C . GLU A 1 90 ? -15.911 -1.870 7.353 1.00 92.50 90 GLU A C 1
ATOM 698 O O . GLU A 1 90 ? -16.602 -0.851 7.321 1.00 92.50 90 GLU A O 1
ATOM 703 N N . GLU A 1 91 ? -15.338 -2.306 8.479 1.00 92.94 91 GLU A N 1
ATOM 704 C CA . GLU A 1 91 ? -15.543 -1.691 9.799 1.00 92.94 91 GLU A CA 1
ATOM 705 C C . GLU A 1 91 ? -15.110 -0.218 9.832 1.00 92.94 91 GLU A C 1
ATOM 707 O O . GLU A 1 91 ? -15.767 0.622 10.449 1.00 92.94 91 GLU A O 1
ATOM 712 N N . LEU A 1 92 ? -14.017 0.106 9.137 1.00 92.19 92 LEU A N 1
ATOM 713 C CA . LEU A 1 92 ? -13.489 1.468 9.031 1.00 92.19 92 LEU A CA 1
ATOM 714 C C . LEU A 1 92 ? -14.035 2.232 7.821 1.00 92.19 92 LEU A C 1
ATOM 716 O O . LEU A 1 92 ? -13.804 3.437 7.707 1.00 92.19 92 LEU A O 1
ATOM 720 N N . ARG A 1 93 ? -14.728 1.542 6.906 1.00 92.25 93 ARG A N 1
ATOM 721 C CA . ARG A 1 93 ? -15.069 2.028 5.562 1.00 92.25 93 ARG A CA 1
ATOM 722 C C . ARG A 1 93 ? -13.869 2.676 4.871 1.00 92.25 93 ARG A C 1
ATOM 724 O O . ARG A 1 93 ? -13.971 3.786 4.347 1.00 92.25 93 ARG A O 1
ATOM 7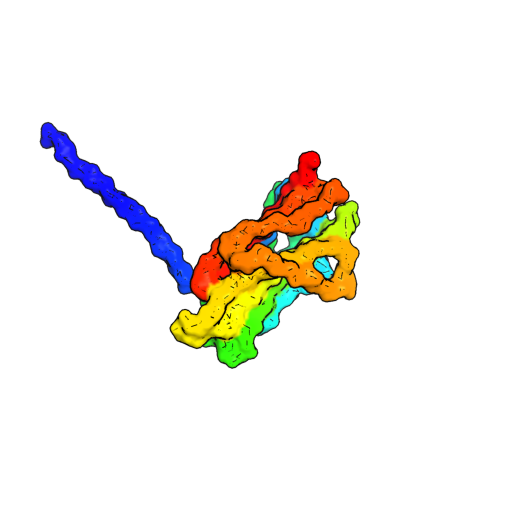31 N N . LEU A 1 94 ? -12.734 1.985 4.901 1.00 92.69 94 LEU A N 1
ATOM 732 C CA . LEU A 1 94 ? -11.449 2.504 4.451 1.00 92.69 94 LEU A CA 1
ATOM 733 C C . LEU A 1 94 ? -10.833 1.570 3.418 1.00 92.69 94 LEU A C 1
ATOM 735 O O . LEU A 1 94 ? -10.535 0.414 3.717 1.00 92.69 94 LEU A O 1
ATOM 739 N N . ARG A 1 95 ? -10.601 2.102 2.222 1.00 93.62 95 ARG A N 1
ATOM 740 C CA . ARG A 1 95 ? -9.715 1.520 1.226 1.00 93.62 95 ARG A CA 1
ATOM 741 C C . ARG A 1 95 ? -8.304 2.052 1.428 1.00 93.62 95 ARG A C 1
ATOM 743 O O . ARG A 1 95 ? -8.119 3.249 1.623 1.00 93.62 95 ARG A O 1
ATOM 750 N N . LEU A 1 96 ? -7.328 1.164 1.327 1.00 94.88 96 LEU A N 1
ATOM 751 C CA . LEU A 1 96 ? -5.903 1.448 1.270 1.00 94.88 96 LEU A CA 1
ATOM 752 C C . LEU A 1 96 ? -5.340 0.797 0.014 1.00 94.88 96 LEU A C 1
ATOM 754 O O . LEU A 1 96 ? -5.705 -0.326 -0.322 1.00 94.88 96 LEU A O 1
ATOM 758 N N . GLY A 1 97 ? -4.420 1.460 -0.666 1.00 94.44 97 GLY A N 1
ATOM 759 C CA . GLY A 1 97 ? -3.756 0.871 -1.814 1.00 94.44 97 GLY A CA 1
ATOM 760 C C . GLY A 1 97 ? -2.362 1.416 -2.023 1.00 94.44 97 GLY A C 1
ATOM 761 O O . GLY A 1 97 ? -2.059 2.548 -1.656 1.00 94.44 97 GLY A O 1
ATOM 762 N N . ALA A 1 98 ? -1.523 0.616 -2.657 1.00 95.25 98 ALA A N 1
ATOM 763 C CA . ALA A 1 98 ? -0.231 1.059 -3.144 1.00 95.25 98 ALA A CA 1
ATOM 764 C C . ALA A 1 98 ? -0.038 0.558 -4.570 1.00 95.25 98 ALA A C 1
ATOM 766 O O . ALA A 1 98 ? -0.403 -0.574 -4.895 1.00 95.25 98 ALA A O 1
ATOM 767 N N . LYS A 1 99 ? 0.530 1.423 -5.404 1.00 93.31 99 LYS A N 1
ATOM 768 C CA . LYS A 1 99 ? 0.868 1.158 -6.797 1.00 93.31 99 LYS A CA 1
ATOM 769 C C . LYS A 1 99 ? 2.339 1.472 -7.008 1.00 93.31 99 LYS A C 1
ATOM 771 O O . LYS A 1 99 ? 2.768 2.570 -6.671 1.00 93.31 99 LYS A O 1
ATOM 776 N N . ILE A 1 100 ? 3.087 0.540 -7.573 1.00 91.50 100 ILE A N 1
ATOM 777 C CA . ILE A 1 100 ? 4.440 0.746 -8.076 1.00 91.50 100 ILE A CA 1
ATOM 778 C C . ILE A 1 100 ? 4.351 0.844 -9.595 1.00 91.50 100 ILE A C 1
ATOM 780 O O . ILE A 1 100 ? 3.714 0.013 -10.241 1.00 91.50 100 ILE A O 1
ATOM 784 N N . SER A 1 101 ? 4.992 1.867 -10.141 1.00 88.31 101 SER A N 1
ATOM 785 C CA . SER A 1 101 ? 5.146 2.086 -11.570 1.00 88.31 101 SER A CA 1
ATOM 786 C C . SER A 1 101 ? 6.633 2.011 -11.895 1.00 88.31 101 SER A C 1
ATOM 788 O O . SER A 1 101 ? 7.417 2.853 -11.451 1.00 88.31 101 SER A O 1
ATOM 790 N N . ALA A 1 102 ? 7.023 1.000 -12.663 1.00 82.88 102 ALA A N 1
ATOM 791 C CA . ALA A 1 102 ? 8.372 0.826 -13.176 1.00 82.88 102 ALA A CA 1
ATOM 792 C C . ALA A 1 102 ? 8.388 1.258 -14.654 1.00 82.88 102 ALA A C 1
ATOM 794 O O . ALA A 1 102 ? 7.886 0.533 -15.516 1.00 82.88 102 ALA A O 1
ATOM 795 N N . PRO A 1 103 ? 8.879 2.465 -14.974 1.00 76.69 103 PRO A N 1
ATOM 796 C CA . PRO A 1 103 ? 8.960 2.924 -16.355 1.00 76.69 103 PRO A CA 1
ATOM 797 C C . PRO A 1 103 ? 10.012 2.127 -17.140 1.00 76.69 103 PRO A C 1
ATOM 799 O O . PRO A 1 103 ? 10.957 1.594 -16.563 1.00 76.69 103 PRO A O 1
ATOM 802 N N . MET A 1 104 ? 9.865 2.091 -18.467 1.00 69.88 104 MET A N 1
ATOM 803 C CA . MET A 1 104 ? 10.847 1.475 -19.362 1.00 69.88 104 MET A CA 1
ATOM 804 C C . MET A 1 104 ? 12.237 2.088 -19.150 1.00 69.88 104 MET A C 1
ATOM 806 O O . MET A 1 104 ? 12.406 3.308 -19.214 1.00 69.88 104 MET A O 1
ATOM 810 N N . GLN A 1 105 ? 13.232 1.225 -18.946 1.00 63.66 105 GLN A N 1
ATOM 811 C CA . GLN A 1 105 ? 14.640 1.601 -18.862 1.00 63.66 105 GLN A CA 1
ATOM 812 C C . GLN A 1 105 ? 15.426 0.902 -19.969 1.00 63.66 105 GLN A C 1
ATOM 814 O O . GLN A 1 105 ? 15.334 -0.313 -20.137 1.00 63.66 105 GLN A O 1
ATOM 819 N N . VAL A 1 106 ? 16.220 1.664 -20.722 1.00 60.41 106 VAL A N 1
ATOM 820 C CA . VAL A 1 106 ? 17.073 1.129 -21.791 1.00 60.41 106 VAL A CA 1
ATOM 821 C C . VAL A 1 106 ? 18.515 1.173 -21.302 1.00 60.41 106 VAL A C 1
ATOM 823 O O . VAL A 1 106 ? 19.070 2.253 -21.137 1.00 60.41 106 VAL A O 1
ATOM 826 N N . ILE A 1 107 ? 19.123 0.008 -21.046 1.00 62.88 107 ILE A N 1
ATOM 827 C CA . ILE A 1 107 ? 20.535 -0.122 -20.618 1.00 62.88 107 ILE A CA 1
ATOM 828 C C . ILE A 1 107 ? 20.835 0.759 -19.383 1.00 62.88 107 ILE A C 1
ATOM 830 O O . ILE A 1 107 ? 21.802 1.514 -19.344 1.00 62.88 107 ILE A O 1
ATOM 834 N N . GLY A 1 108 ? 19.953 0.726 -18.379 1.00 59.66 108 GLY A N 1
ATOM 835 C CA . GLY A 1 108 ? 20.113 1.531 -17.163 1.00 59.66 108 GLY A CA 1
ATOM 836 C C . GLY A 1 108 ? 19.961 3.042 -17.379 1.00 59.66 108 GLY A C 1
ATOM 837 O O . GLY A 1 108 ? 20.329 3.820 -16.509 1.00 59.66 108 GLY A O 1
ATOM 838 N N . ILE A 1 109 ? 19.411 3.490 -18.508 1.00 63.25 109 ILE A N 1
ATOM 839 C CA . ILE A 1 109 ? 19.066 4.893 -18.748 1.00 63.25 109 ILE A CA 1
ATOM 840 C C . ILE A 1 109 ? 17.541 5.013 -18.715 1.00 63.25 109 ILE A C 1
ATOM 842 O O . ILE A 1 109 ? 16.836 4.411 -19.527 1.00 63.25 109 ILE A O 1
ATOM 846 N N . GLY A 1 110 ? 17.031 5.780 -17.753 1.00 70.88 110 GLY A N 1
ATOM 847 C CA . GLY A 1 110 ? 15.602 6.014 -17.573 1.00 70.88 110 GLY A CA 1
ATOM 848 C C . GLY A 1 110 ? 15.258 6.482 -16.156 1.00 70.88 110 GLY A C 1
ATOM 849 O O . GLY A 1 110 ? 16.128 6.500 -15.282 1.00 70.88 110 GLY A O 1
ATOM 850 N N . PRO A 1 111 ? 14.000 6.889 -15.920 1.00 78.06 111 PRO A N 1
ATOM 851 C CA . PRO A 1 111 ? 13.533 7.194 -14.578 1.00 78.06 111 PRO A CA 1
ATOM 852 C C . PRO A 1 111 ? 13.520 5.923 -13.727 1.00 78.06 111 PRO A C 1
ATOM 854 O O . PRO A 1 111 ? 13.177 4.849 -14.216 1.00 78.06 111 PRO A O 1
ATOM 857 N N . ARG A 1 112 ? 13.884 6.036 -12.450 1.00 84.50 112 ARG A N 1
ATOM 858 C CA . ARG A 1 112 ? 13.744 4.925 -11.502 1.00 84.50 112 ARG A CA 1
ATOM 859 C C . ARG A 1 112 ? 12.271 4.586 -11.242 1.00 84.50 112 ARG A C 1
ATOM 861 O O . ARG A 1 112 ? 11.416 5.464 -11.425 1.00 84.50 112 ARG A O 1
ATOM 868 N N . PRO A 1 113 ? 11.957 3.361 -10.787 1.00 88.31 113 PRO A N 1
ATOM 869 C CA . PRO A 1 113 ? 10.619 3.038 -10.323 1.00 88.31 113 PRO A CA 1
ATOM 870 C C . PRO A 1 113 ? 10.151 4.017 -9.246 1.00 88.31 113 PRO A C 1
ATOM 872 O O . PRO A 1 113 ? 10.931 4.505 -8.424 1.00 88.31 113 PRO A O 1
ATOM 875 N N . TYR A 1 114 ? 8.858 4.305 -9.256 1.00 91.88 114 TYR A N 1
ATOM 876 C CA . TYR A 1 114 ? 8.219 5.181 -8.286 1.00 91.88 114 TYR A CA 1
ATOM 877 C C . TYR A 1 114 ? 6.917 4.556 -7.805 1.00 91.88 114 TYR A C 1
ATOM 879 O O . TYR A 1 114 ? 6.401 3.616 -8.410 1.00 91.88 114 TYR A O 1
ATOM 887 N N . TRP A 1 115 ? 6.372 5.072 -6.709 1.00 94.62 115 TRP A N 1
ATOM 888 C CA . TRP A 1 115 ? 5.157 4.525 -6.126 1.00 94.62 115 TRP A CA 1
ATOM 889 C C . TRP A 1 115 ? 4.118 5.604 -5.845 1.00 94.62 115 TRP A C 1
ATOM 891 O O . TRP A 1 115 ? 4.424 6.793 -5.777 1.00 94.62 115 TRP A O 1
ATOM 901 N N . ARG A 1 116 ? 2.861 5.181 -5.733 1.00 95.50 116 ARG A N 1
ATOM 902 C CA . ARG A 1 116 ? 1.710 6.004 -5.368 1.00 95.50 116 ARG A CA 1
ATOM 903 C C . ARG A 1 116 ? 0.895 5.285 -4.303 1.00 95.50 116 ARG A C 1
ATOM 905 O O . ARG A 1 116 ? 0.800 4.058 -4.306 1.00 95.50 116 ARG A O 1
ATOM 912 N N . ALA A 1 117 ? 0.281 6.058 -3.423 1.00 95.75 117 ALA A N 1
ATOM 913 C CA . ALA A 1 117 ? -0.617 5.579 -2.384 1.00 95.75 117 ALA A CA 1
ATOM 914 C C . ALA A 1 117 ? -2.066 5.912 -2.747 1.00 95.75 117 ALA A C 1
ATOM 916 O O . ALA A 1 117 ? -2.338 6.944 -3.355 1.00 95.75 117 ALA A O 1
ATOM 917 N N . SER A 1 118 ? -3.009 5.072 -2.345 1.00 94.31 118 SER A N 1
ATOM 918 C CA . SER A 1 118 ? -4.435 5.375 -2.408 1.00 94.31 118 SER A CA 1
ATOM 919 C C . SER A 1 118 ? -5.067 5.177 -1.042 1.00 94.31 118 SER A C 1
ATOM 921 O O . SER A 1 118 ? -4.720 4.255 -0.299 1.00 94.31 118 SER A O 1
ATOM 923 N N . TRP A 1 119 ? -5.982 6.080 -0.717 1.00 93.44 119 TRP A N 1
ATOM 924 C CA . TRP A 1 119 ? -6.819 5.998 0.460 1.00 93.44 119 TRP A CA 1
ATOM 925 C C . TRP A 1 119 ? -8.135 6.728 0.214 1.00 93.44 119 TRP A C 1
ATOM 927 O O . TRP A 1 119 ? -8.147 7.896 -0.187 1.00 93.44 119 TRP A O 1
ATOM 937 N N . ASP A 1 120 ? -9.247 6.049 0.451 1.00 91.38 120 ASP A N 1
ATOM 938 C CA . ASP A 1 120 ? -10.595 6.596 0.299 1.00 91.38 120 ASP A CA 1
ATOM 939 C C . ASP A 1 120 ? -11.625 5.625 0.901 1.00 91.38 120 ASP A C 1
ATOM 941 O O . ASP A 1 120 ? -11.282 4.727 1.663 1.00 91.38 120 ASP A O 1
ATOM 945 N N . ASN A 1 121 ? -12.904 5.832 0.601 1.00 89.81 121 ASN A N 1
ATOM 946 C CA . ASN A 1 121 ? -14.010 4.956 0.978 1.00 89.81 121 ASN A CA 1
ATOM 947 C C . ASN A 1 121 ? -14.805 4.462 -0.249 1.00 89.81 121 ASN A C 1
ATOM 949 O O . ASN A 1 121 ? -15.966 4.073 -0.110 1.00 89.81 121 ASN A O 1
ATOM 953 N N . LEU A 1 122 ? -14.211 4.508 -1.447 1.00 86.12 122 LEU A N 1
ATOM 954 C CA . LEU A 1 122 ? -14.891 4.340 -2.734 1.00 86.12 122 LEU A CA 1
ATOM 955 C C . LEU A 1 122 ? -14.516 3.008 -3.401 1.00 86.12 122 LEU A C 1
ATOM 957 O O . LEU A 1 122 ? -13.811 2.985 -4.404 1.00 86.12 122 LEU A O 1
ATOM 961 N N . ILE A 1 123 ? -15.034 1.893 -2.880 1.00 79.25 123 ILE A N 1
ATOM 962 C CA . ILE A 1 123 ? -14.644 0.531 -3.306 1.00 79.25 123 ILE A CA 1
ATOM 963 C C . ILE A 1 123 ? -14.876 0.300 -4.814 1.00 79.25 123 ILE A C 1
ATOM 965 O O . ILE A 1 123 ? -14.039 -0.262 -5.500 1.00 79.25 123 ILE A O 1
ATOM 969 N N . ASN A 1 124 ? -15.970 0.822 -5.379 1.00 82.00 124 ASN A N 1
ATOM 970 C CA . ASN A 1 124 ? -16.355 0.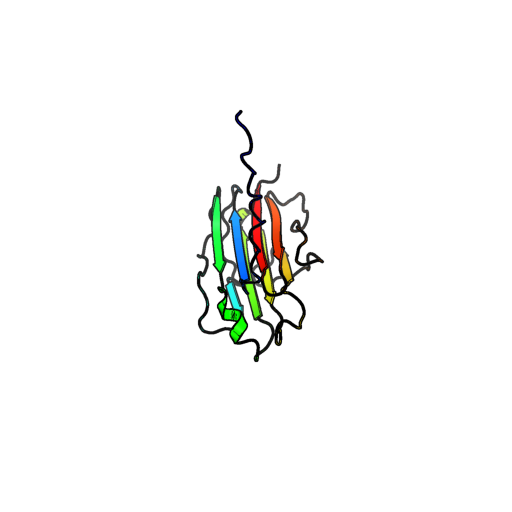568 -6.778 1.00 82.00 124 ASN A CA 1
ATOM 971 C C . ASN A 1 124 ? -15.804 1.585 -7.790 1.00 82.00 124 ASN A C 1
ATOM 973 O O . ASN A 1 124 ? -16.225 1.590 -8.945 1.00 82.00 124 ASN A O 1
ATOM 977 N N . GLN A 1 125 ? -14.906 2.476 -7.373 1.00 87.50 125 GLN A N 1
ATOM 978 C CA . GLN A 1 125 ? -14.308 3.488 -8.246 1.00 87.50 125 GLN A CA 1
ATOM 979 C C . GLN A 1 125 ? -12.811 3.263 -8.350 1.00 87.50 125 GLN A C 1
ATOM 981 O O . GLN A 1 125 ? -12.208 2.734 -7.416 1.00 87.50 125 GLN A O 1
ATOM 986 N N . GLU A 1 126 ? -12.217 3.671 -9.469 1.00 89.25 126 GLU A N 1
ATOM 987 C CA . GLU A 1 126 ? -10.768 3.607 -9.632 1.00 89.25 126 GLU A CA 1
ATOM 988 C C . GLU A 1 126 ? -10.069 4.267 -8.430 1.00 89.25 126 GLU A C 1
ATOM 990 O O . GLU A 1 126 ? -10.501 5.339 -7.992 1.00 89.25 126 GLU A O 1
ATOM 995 N N . PRO A 1 127 ? -9.044 3.624 -7.839 1.00 91.88 127 PRO A N 1
ATOM 996 C CA . PRO A 1 127 ? -8.287 4.224 -6.755 1.00 91.88 127 PRO A CA 1
ATOM 997 C C . PRO A 1 127 ? -7.677 5.559 -7.166 1.00 91.88 127 PRO A C 1
ATOM 999 O O . PRO A 1 127 ? -6.946 5.652 -8.148 1.00 91.88 127 PRO A O 1
ATOM 1002 N N . ASP A 1 128 ? -7.940 6.594 -6.369 1.00 91.44 128 ASP A N 1
ATOM 1003 C CA . ASP A 1 128 ? -7.299 7.892 -6.551 1.00 91.44 128 ASP A CA 1
ATOM 1004 C C . ASP A 1 128 ? -5.857 7.822 -6.026 1.00 91.44 128 ASP A C 1
ATOM 1006 O O . ASP A 1 128 ? -5.607 7.877 -4.811 1.00 91.44 128 ASP A O 1
ATOM 1010 N N . TRP A 1 129 ? -4.923 7.626 -6.960 1.00 93.00 129 TRP A N 1
ATOM 1011 C CA . TRP A 1 129 ? -3.500 7.421 -6.711 1.00 93.00 129 TRP A CA 1
ATOM 1012 C C . TRP A 1 129 ? -2.758 8.740 -6.480 1.00 93.00 129 TRP A C 1
ATOM 1014 O O . TRP A 1 129 ? -2.552 9.541 -7.391 1.00 93.00 129 TRP A O 1
ATOM 1024 N N . LYS A 1 130 ? -2.247 8.918 -5.267 1.00 93.69 130 LYS A N 1
ATOM 1025 C CA . LYS A 1 130 ? -1.535 10.113 -4.812 1.00 93.69 130 LYS A CA 1
ATOM 1026 C C . LYS A 1 130 ? -0.036 9.847 -4.747 1.00 93.69 130 LYS A C 1
ATOM 1028 O O . LYS A 1 130 ? 0.401 8.802 -4.265 1.00 93.69 130 LYS A O 1
ATOM 1033 N N . SER A 1 131 ? 0.753 10.794 -5.251 1.00 92.00 131 SER A N 1
ATOM 1034 C CA . SER A 1 131 ? 2.213 10.697 -5.218 1.00 92.00 131 SER A CA 1
ATOM 1035 C C . SER A 1 131 ? 2.752 11.070 -3.830 1.00 92.00 131 SER A C 1
ATOM 1037 O O . SER A 1 131 ? 2.377 12.126 -3.318 1.00 92.00 131 SER A O 1
ATOM 1039 N N . PRO A 1 132 ? 3.655 10.265 -3.246 1.00 87.75 132 PRO A N 1
ATOM 1040 C CA . PRO A 1 132 ? 4.388 10.608 -2.030 1.00 87.75 132 PRO A CA 1
ATOM 1041 C C . PRO A 1 132 ? 5.519 11.622 -2.282 1.00 87.75 132 PRO A C 1
ATOM 1043 O O . PRO A 1 132 ? 6.155 12.073 -1.334 1.00 87.75 132 PRO A O 1
ATOM 1046 N N . GLY A 1 133 ? 5.783 11.989 -3.542 1.00 90.38 133 GLY A N 1
ATOM 1047 C CA . GLY A 1 133 ? 6.930 12.808 -3.927 1.00 90.38 133 GLY A CA 1
ATOM 1048 C C . GLY A 1 133 ? 8.111 11.935 -4.337 1.00 90.38 133 GLY A C 1
ATOM 1049 O O . GLY A 1 133 ? 8.010 11.185 -5.307 1.00 90.38 133 GLY A O 1
ATOM 1050 N N . ASP A 1 134 ? 9.236 12.053 -3.630 1.00 90.19 134 ASP A N 1
ATOM 1051 C CA . ASP A 1 134 ? 10.432 11.267 -3.934 1.00 90.19 134 ASP A CA 1
ATOM 1052 C C . ASP A 1 134 ? 10.196 9.761 -3.664 1.00 90.19 134 ASP A C 1
ATOM 1054 O O . ASP A 1 134 ? 9.757 9.406 -2.567 1.00 90.19 134 ASP A O 1
ATOM 1058 N N . PRO A 1 135 ? 10.523 8.859 -4.614 1.00 88.25 135 PRO A N 1
ATOM 1059 C CA . PRO A 1 135 ? 10.332 7.411 -4.474 1.00 88.25 135 PRO A CA 1
ATOM 1060 C C . PRO A 1 135 ? 10.988 6.762 -3.254 1.00 88.25 135 PRO A C 1
ATOM 1062 O O . PRO A 1 135 ? 10.571 5.675 -2.871 1.00 88.25 135 PRO A O 1
ATOM 1065 N N . SER A 1 136 ? 12.000 7.398 -2.658 1.00 90.19 136 SER A N 1
ATOM 1066 C CA . SER A 1 136 ? 12.731 6.908 -1.482 1.00 90.19 136 SER A CA 1
ATOM 1067 C C . SER A 1 136 ? 12.236 7.487 -0.154 1.00 90.19 136 SER A C 1
ATOM 1069 O O . SER A 1 136 ? 12.707 7.096 0.912 1.00 90.19 136 SER A O 1
ATOM 1071 N N . THR A 1 137 ? 11.284 8.421 -0.187 1.00 89.56 137 THR A N 1
ATOM 1072 C CA . THR A 1 137 ? 10.790 9.077 1.025 1.00 89.56 137 THR A CA 1
ATOM 1073 C C . THR A 1 137 ? 9.641 8.294 1.648 1.00 89.56 137 THR A C 1
ATOM 1075 O O . THR A 1 137 ? 8.706 7.862 0.972 1.00 89.56 137 THR A O 1
ATOM 1078 N N . GLN A 1 138 ? 9.711 8.123 2.969 1.00 93.69 138 GLN A N 1
ATOM 1079 C CA . GLN A 1 138 ? 8.604 7.569 3.737 1.00 93.69 138 GLN A CA 1
ATOM 1080 C C . GLN A 1 138 ? 7.384 8.480 3.651 1.00 93.69 138 GLN A C 1
ATOM 1082 O O . GLN A 1 138 ? 7.502 9.704 3.693 1.00 93.69 138 GLN A O 1
ATOM 1087 N N . PHE A 1 139 ? 6.202 7.881 3.598 1.00 93.44 139 PHE A N 1
ATOM 1088 C CA . PHE A 1 139 ? 4.972 8.634 3.416 1.00 93.44 139 PHE A CA 1
ATOM 1089 C C . PHE A 1 139 ? 3.845 8.080 4.278 1.00 93.44 139 PHE A C 1
ATOM 1091 O O . PHE A 1 139 ? 3.580 6.878 4.284 1.00 93.44 139 PHE A O 1
ATOM 1098 N N . THR A 1 140 ? 3.163 8.966 4.997 1.00 93.56 140 THR A N 1
ATOM 1099 C CA . THR A 1 140 ? 1.974 8.624 5.782 1.00 93.56 140 THR A CA 1
ATOM 1100 C C . THR A 1 140 ? 0.737 8.817 4.914 1.00 93.56 140 THR A C 1
ATOM 1102 O O . THR A 1 140 ? 0.552 9.879 4.321 1.00 93.56 140 THR A O 1
ATOM 1105 N N . PHE A 1 141 ? -0.110 7.793 4.825 1.00 92.06 141 PHE A N 1
ATOM 1106 C CA . PHE A 1 141 ? -1.318 7.851 4.008 1.00 92.06 141 PHE A CA 1
ATOM 1107 C C . PHE A 1 141 ? -2.334 8.738 4.700 1.00 92.06 141 PHE A C 1
ATOM 1109 O O . PHE A 1 141 ? -2.901 8.326 5.706 1.00 92.06 141 PHE A O 1
ATOM 1116 N N . GLY A 1 142 ? -2.587 9.915 4.132 1.00 84.50 142 GLY A N 1
ATOM 1117 C CA . GLY A 1 142 ? -3.528 10.876 4.693 1.00 84.50 142 GLY A CA 1
ATOM 1118 C C . GLY A 1 142 ? -3.295 11.182 6.179 1.00 84.50 142 GLY A C 1
ATOM 1119 O O . GLY A 1 142 ? -2.378 10.694 6.831 1.00 84.50 142 GLY A O 1
ATOM 1120 N N . ASP A 1 143 ? -4.156 12.024 6.724 1.00 67.75 143 ASP A N 1
ATOM 1121 C CA . ASP A 1 143 ? -4.329 12.132 8.165 1.00 67.75 143 ASP A CA 1
ATOM 1122 C C . ASP A 1 143 ? -5.788 12.503 8.397 1.00 67.75 143 ASP A C 1
ATOM 1124 O O . ASP A 1 143 ? -6.245 13.595 8.043 1.00 67.75 143 ASP A O 1
ATOM 1128 N N . ARG A 1 144 ? -6.573 11.534 8.859 1.00 67.88 144 ARG A N 1
ATOM 1129 C CA . ARG A 1 144 ? -7.959 11.765 9.250 1.00 67.88 144 ARG A CA 1
ATOM 1130 C C . ARG A 1 144 ? -8.104 11.271 10.671 1.00 67.88 144 ARG A C 1
ATOM 1132 O O . ARG A 1 144 ? -7.988 10.079 10.912 1.00 67.88 144 ARG A O 1
ATOM 1139 N N . ALA A 1 145 ? -8.478 12.169 11.577 1.00 63.66 145 ALA A N 1
ATOM 1140 C CA . ALA A 1 145 ? -8.778 11.821 12.966 1.00 63.66 145 ALA A CA 1
ATOM 1141 C C . ALA A 1 145 ? -9.865 10.733 13.102 1.00 63.66 145 ALA A C 1
ATOM 1143 O O . ALA A 1 145 ? -9.955 10.064 14.124 1.00 63.66 145 ALA A O 1
ATOM 1144 N N . SER A 1 146 ? -10.704 10.541 12.076 1.00 72.50 146 SER A N 1
ATOM 1145 C CA . SER A 1 146 ? -11.706 9.472 12.042 1.00 72.50 146 SER A CA 1
ATOM 1146 C C . SER A 1 146 ? -11.136 8.089 11.723 1.00 72.50 146 SER A C 1
ATOM 1148 O O . SER A 1 146 ? -11.841 7.090 11.873 1.00 72.50 146 SER A O 1
ATOM 1150 N N . TRP A 1 147 ? -9.893 8.003 11.259 1.00 83.19 147 TRP A N 1
ATOM 1151 C CA . TRP A 1 147 ? -9.247 6.734 10.991 1.00 83.19 147 TRP A CA 1
ATOM 1152 C C . TRP A 1 147 ? -8.630 6.202 12.267 1.00 83.19 147 TRP A C 1
ATOM 1154 O O . TRP A 1 147 ? -7.699 6.769 12.825 1.00 83.19 147 TRP A O 1
ATOM 1164 N N . LYS A 1 148 ? -9.127 5.047 12.694 1.00 91.56 148 LYS A N 1
ATOM 1165 C CA . LYS A 1 148 ? -8.603 4.318 13.851 1.00 91.56 148 LYS A CA 1
ATOM 1166 C C . LYS A 1 148 ? -7.288 3.592 13.541 1.00 91.56 148 LYS A C 1
ATOM 1168 O O . LYS A 1 148 ? -6.889 2.709 14.290 1.00 91.56 148 LYS A O 1
ATOM 1173 N N . VAL A 1 149 ? -6.641 3.933 12.426 1.00 94.25 149 VAL A N 1
ATOM 1174 C CA . VAL A 1 149 ? -5.380 3.353 11.969 1.00 94.25 149 VAL A CA 1
ATOM 1175 C C . VAL A 1 149 ? -4.445 4.438 11.445 1.00 94.25 149 VAL A C 1
ATOM 1177 O O . VAL A 1 149 ? -4.882 5.395 10.807 1.00 94.25 149 VAL A O 1
ATOM 1180 N N . LYS A 1 150 ? -3.145 4.254 11.676 1.00 94.81 150 LYS A N 1
ATOM 1181 C CA . LYS A 1 150 ? -2.053 5.005 11.049 1.00 94.81 150 LYS A CA 1
ATOM 1182 C C . LYS A 1 150 ? -1.419 4.106 9.989 1.00 94.81 150 LYS A C 1
ATOM 1184 O O . LYS A 1 150 ? -1.157 2.934 10.252 1.00 94.81 150 LYS A O 1
ATOM 1189 N N . VAL A 1 151 ? -1.172 4.646 8.796 1.00 95.69 151 VAL A N 1
ATOM 1190 C CA . VAL A 1 151 ? -0.629 3.870 7.671 1.00 95.69 151 VAL A CA 1
ATOM 1191 C C . VAL A 1 151 ? 0.603 4.562 7.108 1.00 95.69 151 VAL A C 1
ATOM 1193 O O . VAL A 1 151 ? 0.546 5.743 6.762 1.00 95.69 151 VAL A O 1
ATOM 1196 N N . LYS A 1 152 ? 1.719 3.835 7.015 1.00 95.88 152 LYS A N 1
ATOM 1197 C CA . LYS A 1 152 ? 3.008 4.362 6.546 1.00 95.88 152 LYS A CA 1
ATOM 1198 C C . LYS A 1 152 ? 3.580 3.494 5.436 1.00 95.88 152 LYS A C 1
ATOM 1200 O O . LYS A 1 152 ? 3.721 2.291 5.615 1.00 95.88 152 LYS A O 1
ATOM 1205 N N . GLY A 1 153 ? 3.959 4.118 4.328 1.00 96.75 153 GLY A N 1
ATOM 1206 C CA . GLY A 1 153 ? 4.802 3.513 3.306 1.00 96.75 153 GLY A CA 1
ATOM 1207 C C . GLY A 1 153 ? 6.274 3.795 3.574 1.00 96.75 153 GLY A C 1
ATOM 1208 O O . GLY A 1 153 ? 6.663 4.942 3.799 1.00 96.75 153 GLY A O 1
ATOM 1209 N N . LYS A 1 154 ? 7.080 2.739 3.554 1.00 96.44 154 LYS A N 1
ATOM 1210 C CA . LYS A 1 154 ? 8.526 2.739 3.752 1.00 96.44 154 LYS A CA 1
ATOM 1211 C C . LYS A 1 154 ? 9.178 2.132 2.509 1.00 96.44 154 LYS A C 1
ATOM 1213 O O . LYS A 1 154 ? 9.216 0.907 2.394 1.00 96.44 154 LYS A O 1
ATOM 1218 N N . PRO A 1 155 ? 9.602 2.967 1.551 1.00 95.06 155 PRO A N 1
ATOM 1219 C CA . PRO A 1 155 ? 10.263 2.481 0.354 1.00 95.06 155 PRO A CA 1
ATOM 1220 C C . PRO A 1 155 ? 11.769 2.308 0.572 1.00 95.06 155 PRO A C 1
ATOM 1222 O O . PRO A 1 155 ? 12.423 3.146 1.193 1.00 95.06 155 PRO A O 1
ATOM 1225 N N . GLU A 1 156 ? 12.323 1.276 -0.044 1.00 92.44 156 GLU A N 1
ATOM 1226 C CA . GLU A 1 156 ? 13.726 1.184 -0.422 1.00 92.44 156 GLU A CA 1
ATOM 1227 C C . GLU A 1 156 ? 13.780 1.242 -1.949 1.00 92.44 156 GLU A C 1
ATOM 1229 O O . GLU A 1 156 ? 13.210 0.399 -2.641 1.00 92.44 156 GLU A O 1
ATOM 1234 N N . SER A 1 157 ? 14.386 2.301 -2.485 1.00 87.56 157 SER A N 1
ATOM 1235 C CA . SER A 1 157 ? 14.373 2.596 -3.919 1.00 87.56 157 SER A CA 1
ATOM 1236 C C . SER A 1 157 ? 15.793 2.727 -4.450 1.00 87.56 157 SER A C 1
ATOM 1238 O O . SER A 1 157 ? 16.593 3.512 -3.937 1.00 87.56 157 SER A O 1
ATOM 1240 N N . TRP A 1 158 ? 16.060 1.999 -5.529 1.00 85.62 158 TRP A N 1
ATOM 1241 C CA . TRP A 1 158 ? 17.288 2.047 -6.312 1.00 85.62 158 TRP A CA 1
ATOM 1242 C C . TRP A 1 158 ? 16.979 2.498 -7.735 1.00 85.62 158 TRP A C 1
ATOM 1244 O O . TRP A 1 158 ? 15.873 2.946 -8.042 1.00 85.62 158 TRP A O 1
ATOM 1254 N N . HIS A 1 159 ? 17.980 2.420 -8.606 1.00 81.19 159 HIS A N 1
ATOM 1255 C CA . HIS A 1 159 ? 17.838 2.855 -9.984 1.00 81.19 159 HIS A CA 1
ATOM 1256 C C . HIS A 1 159 ? 16.865 1.977 -10.774 1.00 81.19 159 HIS A C 1
ATOM 1258 O O . HIS A 1 159 ? 16.002 2.514 -11.463 1.00 81.19 159 HIS A O 1
ATOM 1264 N N . THR A 1 160 ? 16.938 0.652 -10.627 1.00 78.81 160 THR A N 1
ATOM 1265 C CA . THR A 1 160 ? 16.020 -0.290 -11.290 1.00 78.81 160 THR A CA 1
ATOM 1266 C C . THR A 1 160 ? 15.072 -0.997 -10.321 1.00 78.81 160 THR A C 1
ATOM 1268 O O . THR A 1 160 ? 14.103 -1.595 -10.757 1.00 78.81 160 THR A O 1
ATOM 1271 N N . ALA A 1 161 ? 15.284 -0.912 -9.008 1.00 83.75 161 ALA A N 1
ATOM 1272 C CA . ALA A 1 161 ? 14.508 -1.669 -8.022 1.00 83.75 161 ALA A CA 1
ATOM 1273 C C . ALA A 1 161 ? 13.699 -0.776 -7.068 1.00 83.75 161 ALA A C 1
ATOM 1275 O O . ALA A 1 161 ? 14.064 0.373 -6.796 1.00 83.75 161 ALA A O 1
ATOM 1276 N N . LEU A 1 162 ? 12.603 -1.324 -6.538 1.00 88.88 162 LEU A N 1
ATOM 1277 C CA . LEU A 1 162 ? 11.802 -0.710 -5.482 1.00 88.88 162 LEU A CA 1
ATOM 1278 C C . LEU A 1 162 ? 11.120 -1.793 -4.629 1.00 88.88 162 LEU A C 1
ATOM 1280 O O . LEU A 1 162 ? 10.231 -2.498 -5.114 1.00 88.88 162 LEU A O 1
ATOM 1284 N N . ASP A 1 163 ? 11.521 -1.889 -3.358 1.00 92.12 163 ASP A N 1
ATOM 1285 C CA . ASP A 1 163 ? 10.810 -2.651 -2.320 1.00 92.12 163 ASP A CA 1
ATOM 1286 C C . ASP A 1 163 ? 10.016 -1.662 -1.460 1.00 92.12 163 ASP A C 1
ATOM 1288 O O . ASP A 1 163 ? 10.569 -0.741 -0.859 1.00 92.12 163 ASP A O 1
ATOM 1292 N N . LEU A 1 164 ? 8.696 -1.806 -1.446 1.00 95.00 164 LEU A N 1
ATOM 1293 C CA . LEU A 1 164 ? 7.794 -0.954 -0.686 1.00 95.00 164 LEU A CA 1
ATOM 1294 C C . LEU A 1 164 ? 7.119 -1.758 0.415 1.00 95.00 164 LEU A C 1
ATOM 1296 O O . LEU A 1 164 ? 6.329 -2.662 0.142 1.00 95.00 164 LEU A O 1
ATOM 1300 N N . VAL A 1 165 ? 7.342 -1.349 1.662 1.00 97.12 165 VAL A N 1
ATOM 1301 C CA . VAL A 1 165 ? 6.615 -1.875 2.819 1.00 97.12 165 VAL A CA 1
ATOM 1302 C C . VAL A 1 165 ? 5.554 -0.872 3.259 1.00 97.12 165 VAL A C 1
ATOM 1304 O O . VAL A 1 165 ? 5.865 0.266 3.598 1.00 97.12 165 VAL A O 1
ATOM 1307 N N . ILE A 1 166 ? 4.294 -1.294 3.284 1.00 97.62 166 ILE A N 1
ATOM 1308 C CA . ILE A 1 166 ? 3.175 -0.558 3.866 1.00 97.62 166 ILE A CA 1
ATOM 1309 C C . ILE A 1 166 ? 2.844 -1.166 5.226 1.00 97.62 166 ILE A C 1
ATOM 1311 O O . ILE A 1 166 ? 2.450 -2.327 5.318 1.00 97.62 166 ILE A O 1
ATOM 1315 N N . GLU A 1 167 ? 2.968 -0.372 6.282 1.00 97.69 167 GLU A N 1
ATOM 1316 C CA . GLU A 1 167 ? 2.594 -0.759 7.641 1.00 97.69 167 GLU A CA 1
ATOM 1317 C C . GLU A 1 167 ? 1.284 -0.097 8.049 1.00 97.69 167 GLU A C 1
ATOM 1319 O O . GLU A 1 167 ? 1.112 1.111 7.876 1.00 97.69 167 GLU A O 1
ATOM 1324 N N . ILE A 1 168 ? 0.388 -0.891 8.629 1.00 97.31 168 ILE A N 1
ATOM 1325 C CA . ILE A 1 168 ? -0.889 -0.452 9.191 1.00 97.31 168 ILE A CA 1
ATOM 1326 C C . ILE A 1 168 ? -0.840 -0.723 10.695 1.00 97.31 168 ILE A C 1
ATOM 1328 O O . ILE A 1 168 ? -0.661 -1.868 11.107 1.00 97.31 168 ILE A O 1
ATOM 1332 N N . THR A 1 169 ? -1.009 0.305 11.520 1.00 96.94 169 THR A N 1
ATOM 1333 C CA . THR A 1 169 ? -1.065 0.192 12.988 1.00 96.94 169 THR A CA 1
ATOM 1334 C C . THR A 1 169 ? -2.342 0.835 13.505 1.00 96.94 169 THR A C 1
ATOM 1336 O O . THR A 1 169 ? -2.885 1.714 12.841 1.00 96.94 169 THR A O 1
ATOM 1339 N N . ASP A 1 170 ? -2.811 0.457 14.693 1.00 95.44 170 ASP A N 1
ATOM 1340 C CA . ASP A 1 170 ? -3.893 1.206 15.340 1.00 95.44 170 ASP A CA 1
ATOM 1341 C C . ASP A 1 170 ? -3.457 2.666 15.596 1.00 95.44 170 ASP A C 1
ATOM 1343 O O . ASP A 1 170 ? -2.272 2.964 15.796 1.00 95.44 170 ASP A O 1
ATOM 1347 N N . ALA A 1 171 ? -4.413 3.591 15.513 1.00 89.44 171 ALA A N 1
ATOM 1348 C CA . ALA A 1 171 ? -4.233 4.962 15.974 1.00 89.44 171 ALA A CA 1
ATOM 1349 C C . ALA A 1 171 ? -4.469 5.021 17.492 1.00 89.44 171 ALA A C 1
ATOM 1351 O O . ALA A 1 171 ? -5.303 4.283 18.014 1.00 89.44 171 ALA A O 1
ATOM 1352 N N . GLU A 1 172 ? -3.711 5.878 18.175 1.00 77.00 172 GLU A N 1
ATOM 1353 C CA . GLU A 1 172 ? -3.865 6.152 19.614 1.00 77.00 172 GLU A CA 1
ATOM 1354 C C . GLU A 1 172 ? -5.088 7.030 19.888 1.00 77.00 172 GLU A C 1
ATOM 1356 O O . GLU A 1 172 ? -5.360 7.920 19.046 1.00 77.00 172 GLU A O 1
#

Organism: NCBI:txid82633

Radius of gyration: 18.51 Å; chains: 1; bounding box: 69×28×48 Å